Protein AF-A0A944WYV3-F1 (afdb_monomer_lite)

Sequence (173 aa):
THYSNPIEFSEDLLEQAKAGLERIHDFVRNLKFDYEELDDGKIGEPYEAVYGKEIEILKKEFVRRMDDDFNTSGALGVLAKVVDLGYEAGNRDVKTKRFVDKMLEFLKEMDEVLGVIFADEVELDGKIEALIKAREEARASKDFEASDKIRDDLLKKGIELEDTPNGTIWKKV

pLDDT: m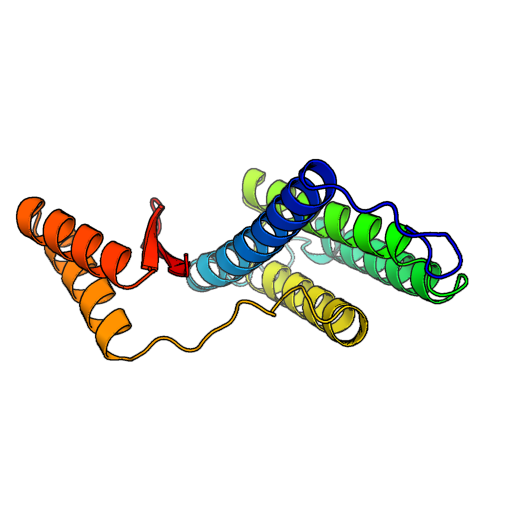ean 86.86, std 10.28, range [50.44, 98.31]

Radius of gyration: 18.98 Å; chains: 1; bounding box: 42×48×51 Å

Foldseek 3Di:
DAPPDDDDDDPVVVVVVVVLLVLLQVLLLVLVLVLVVFAQDDDPPPPVVPPVVVLVVLLVQLVVCCVVNHNVVSNSVSSVVLSVSSVVCVVVVNDHNVNSVSSVVSLVVSCVPVVRNCVQDDDDDVVLVVLQVVLVVCVVVVVVVSNVVSQVVCVVVQKHWDDDPSGIRIGGD

Secondary structure (DSSP, 8-state):
--TTSPPP--HHHHHHHHHHHHHHHHHHHHHHHHHTT-----TTS-HIIIIIHHHHHHHHHHHHHHHTTT-HHHHHHHHHHHHHHHHHHHHTT---HHHHHHHHHHHHHHHHHH--TTTT--PPPHHHHHHHHHHHHHHHTT-HHHHHHHHHHHHHTTEEEEEETTEEEEEE-

Structure (mmCIF, N/CA/C/O backbone):
data_AF-A0A944WYV3-F1
#
_entry.id   AF-A0A944WYV3-F1
#
loop_
_atom_site.group_PDB
_atom_site.id
_atom_site.type_symbol
_atom_site.label_atom_id
_atom_site.label_alt_id
_atom_site.label_comp_id
_atom_site.label_asym_id
_atom_site.label_entity_id
_atom_site.label_seq_id
_atom_site.pdbx_PDB_ins_code
_atom_site.Cartn_x
_atom_site.Cartn_y
_atom_site.Cartn_z
_atom_site.occupancy
_atom_site.B_iso_or_equiv
_atom_site.auth_seq_id
_atom_site.auth_comp_id
_atom_site.auth_asym_id
_atom_site.auth_atom_id
_atom_site.pdbx_PDB_model_num
ATOM 1 N N . THR A 1 1 ? 4.080 -15.800 -12.397 1.00 73.19 1 THR A N 1
ATOM 2 C CA . THR A 1 1 ? 4.220 -16.706 -13.552 1.00 73.19 1 THR A CA 1
ATOM 3 C C . THR A 1 1 ? 4.129 -15.893 -14.820 1.00 73.19 1 THR A C 1
ATOM 5 O O . THR A 1 1 ? 3.334 -14.963 -14.854 1.00 73.19 1 THR A O 1
ATOM 8 N N . HIS A 1 2 ? 4.956 -16.188 -15.825 1.00 83.31 2 HIS A N 1
ATOM 9 C CA . HIS A 1 2 ? 4.870 -15.527 -17.131 1.00 83.31 2 HIS A CA 1
ATOM 10 C C . HIS A 1 2 ? 3.576 -15.924 -17.851 1.00 83.31 2 HIS A C 1
ATOM 12 O O . HIS A 1 2 ? 3.137 -17.062 -17.691 1.00 83.31 2 HIS A O 1
ATOM 18 N N . TYR A 1 3 ? 2.985 -15.037 -18.657 1.00 82.75 3 TYR A N 1
ATOM 19 C CA . TYR A 1 3 ? 1.688 -15.307 -19.300 1.00 82.75 3 TYR A CA 1
ATOM 20 C C . TYR A 1 3 ? 1.721 -16.515 -20.253 1.00 82.75 3 TYR A C 1
ATOM 22 O O . TYR A 1 3 ? 0.708 -17.174 -20.464 1.00 82.75 3 TYR A O 1
ATOM 30 N N . SER A 1 4 ? 2.891 -16.814 -20.822 1.00 86.44 4 SER A N 1
ATOM 31 C CA . SER A 1 4 ? 3.105 -17.944 -21.732 1.00 86.44 4 SER A CA 1
ATOM 32 C C . SER A 1 4 ? 3.377 -19.277 -21.024 1.00 86.44 4 SER A C 1
ATOM 34 O O . SER A 1 4 ? 3.454 -20.311 -21.688 1.00 86.44 4 SER A O 1
ATOM 36 N N . ASN A 1 5 ? 3.506 -19.279 -19.692 1.00 85.25 5 ASN A N 1
ATOM 37 C CA . ASN A 1 5 ? 3.728 -20.486 -18.902 1.00 85.25 5 ASN A CA 1
ATOM 38 C C . ASN A 1 5 ? 2.414 -20.982 -18.277 1.00 85.25 5 ASN A C 1
ATOM 40 O O . ASN A 1 5 ? 1.583 -20.164 -17.879 1.00 85.25 5 ASN A O 1
ATOM 44 N N . PRO A 1 6 ? 2.233 -22.307 -18.115 1.00 87.06 6 PRO A N 1
ATOM 45 C CA . PRO A 1 6 ? 1.114 -22.846 -17.354 1.00 87.06 6 PRO A CA 1
ATOM 46 C C . PRO A 1 6 ? 1.061 -22.243 -15.948 1.00 87.06 6 PRO A C 1
ATOM 48 O O . PRO A 1 6 ? 2.081 -22.155 -15.260 1.00 87.06 6 PRO A O 1
ATOM 51 N N . ILE A 1 7 ? -0.133 -21.837 -15.521 1.00 85.12 7 ILE A N 1
ATOM 52 C CA . ILE A 1 7 ? -0.362 -21.380 -14.153 1.00 85.12 7 ILE A CA 1
ATOM 53 C C . ILE A 1 7 ? -0.581 -22.616 -13.289 1.00 85.12 7 ILE A C 1
ATOM 55 O O . ILE A 1 7 ? -1.546 -23.357 -13.480 1.00 85.12 7 ILE A O 1
ATOM 59 N N . GLU A 1 8 ? 0.327 -22.834 -12.345 1.00 87.69 8 GLU A N 1
ATOM 60 C CA . GLU A 1 8 ? 0.097 -23.776 -11.261 1.00 87.69 8 GLU A CA 1
ATOM 61 C C . GLU A 1 8 ? -0.941 -23.176 -10.314 1.00 87.69 8 GLU A C 1
ATOM 63 O O . GLU A 1 8 ? -0.782 -22.058 -9.822 1.00 87.69 8 GLU A O 1
ATOM 68 N N . PHE A 1 9 ? -2.033 -23.904 -10.112 1.00 89.81 9 PHE A N 1
ATOM 69 C CA . PHE A 1 9 ? -3.101 -23.514 -9.210 1.00 89.81 9 PHE A CA 1
ATOM 70 C C . PHE A 1 9 ? -3.100 -24.460 -8.015 1.00 89.81 9 PHE A C 1
ATOM 72 O O . PHE A 1 9 ? -3.261 -25.671 -8.172 1.00 89.81 9 PHE A O 1
ATOM 79 N N . SER A 1 10 ? -2.947 -23.894 -6.825 1.00 93.94 10 SER A N 1
ATOM 80 C CA . SER A 1 10 ? -3.138 -24.583 -5.555 1.00 93.94 10 SER A CA 1
ATOM 81 C C . SER A 1 10 ? -3.718 -23.609 -4.536 1.00 93.94 10 SER A C 1
ATOM 83 O O . SER A 1 10 ? -3.626 -22.391 -4.702 1.00 93.94 10 SER A O 1
ATOM 85 N N . GLU A 1 11 ? -4.325 -24.153 -3.487 1.00 94.56 11 GLU A N 1
ATOM 86 C CA . GLU A 1 11 ? -4.855 -23.360 -2.377 1.00 94.56 11 GLU A CA 1
ATOM 87 C C . GLU A 1 11 ? -3.733 -22.567 -1.690 1.00 94.56 11 GLU A C 1
ATOM 89 O O . GLU A 1 11 ? -3.848 -21.354 -1.546 1.00 94.56 11 GLU A O 1
ATOM 94 N N . ASP A 1 12 ? -2.585 -23.204 -1.439 1.00 93.88 12 ASP A N 1
ATOM 95 C CA . ASP A 1 12 ? -1.393 -22.552 -0.882 1.00 93.88 12 ASP A CA 1
ATOM 96 C C . ASP A 1 12 ? -0.911 -21.358 -1.727 1.00 93.88 12 ASP A C 1
ATOM 98 O O . ASP A 1 12 ? -0.532 -20.315 -1.191 1.00 93.88 12 ASP A O 1
ATOM 102 N N . LEU A 1 13 ? -0.911 -21.488 -3.061 1.00 91.81 13 LEU A N 1
ATOM 103 C CA . LEU A 1 13 ? -0.517 -20.398 -3.960 1.00 91.81 13 LEU A CA 1
ATOM 104 C C . LEU A 1 13 ? -1.554 -19.270 -3.966 1.00 91.81 13 LEU A C 1
ATOM 106 O O . LEU A 1 13 ? -1.185 -18.100 -4.088 1.00 91.81 13 LEU A O 1
ATOM 110 N N . LEU A 1 14 ? -2.838 -19.603 -3.819 1.00 93.31 14 LEU A N 1
ATOM 111 C CA . LEU A 1 14 ? -3.909 -18.618 -3.718 1.00 93.31 14 LEU A CA 1
ATOM 112 C C . LEU A 1 14 ? -3.823 -17.833 -2.402 1.00 93.31 14 LEU A C 1
ATOM 114 O O . LEU A 1 14 ? -3.955 -16.610 -2.419 1.00 93.31 14 LEU A O 1
ATOM 118 N N . GLU A 1 15 ? -3.542 -18.503 -1.284 1.00 93.88 15 GLU A N 1
ATOM 119 C CA . GLU A 1 15 ? -3.317 -17.851 0.010 1.00 93.88 15 GLU A CA 1
ATOM 120 C C . GLU A 1 15 ? -2.099 -16.921 -0.025 1.00 93.88 15 GLU A C 1
ATOM 122 O O . GLU A 1 15 ? -2.176 -15.783 0.440 1.00 93.88 15 GLU A O 1
ATOM 127 N N . GLN A 1 16 ? -0.995 -17.350 -0.646 1.00 91.31 16 GLN A N 1
ATOM 128 C CA . GLN A 1 16 ? 0.186 -16.499 -0.831 1.00 91.31 16 GLN A CA 1
ATOM 129 C C . GLN A 1 16 ? -0.114 -15.270 -1.696 1.00 91.31 16 GLN A C 1
ATOM 131 O O . GLN A 1 16 ? 0.329 -14.166 -1.375 1.00 91.31 16 GLN A O 1
ATOM 136 N N . ALA A 1 17 ? -0.878 -15.440 -2.779 1.00 91.81 17 ALA A N 1
ATOM 137 C CA . ALA A 1 17 ? -1.293 -14.331 -3.633 1.00 91.81 17 ALA A CA 1
ATOM 138 C C . ALA A 1 17 ? -2.188 -13.340 -2.875 1.00 91.81 17 ALA A C 1
ATOM 140 O O . ALA A 1 17 ? -1.975 -12.131 -2.974 1.00 91.81 17 ALA A O 1
ATOM 141 N N . LYS A 1 18 ? -3.136 -13.847 -2.074 1.00 92.00 18 LYS A N 1
ATOM 142 C CA . LYS A 1 18 ? -3.988 -13.033 -1.201 1.00 92.00 18 LYS A CA 1
ATOM 143 C C . LYS A 1 18 ? -3.149 -12.224 -0.209 1.00 92.00 18 LYS A C 1
ATOM 145 O O . LYS A 1 18 ? -3.293 -11.009 -0.168 1.00 92.00 18 LYS A O 1
ATOM 150 N N . ALA A 1 19 ? -2.237 -12.865 0.520 1.00 91.56 19 ALA A N 1
ATOM 151 C CA . ALA A 1 19 ? -1.377 -12.184 1.489 1.00 91.56 19 ALA A CA 1
ATOM 152 C C . ALA A 1 19 ? -0.480 -11.117 0.832 1.00 91.56 19 ALA A C 1
ATOM 154 O O . ALA A 1 19 ? -0.257 -10.042 1.390 1.00 91.56 19 ALA A O 1
ATOM 155 N N . GLY A 1 20 ? 0.026 -11.391 -0.375 1.00 91.56 20 GLY A N 1
ATOM 156 C CA . GLY A 1 20 ? 0.788 -10.417 -1.155 1.00 91.56 20 GLY A CA 1
ATOM 157 C C . GLY A 1 20 ? -0.045 -9.197 -1.555 1.00 91.56 20 GLY A C 1
ATOM 158 O O . GLY A 1 20 ? 0.439 -8.071 -1.454 1.00 91.56 20 GLY A O 1
ATOM 159 N N . LEU A 1 21 ? -1.294 -9.419 -1.970 1.00 92.69 21 LEU A N 1
ATOM 160 C CA . LEU A 1 21 ? -2.228 -8.354 -2.326 1.00 92.69 21 LEU A CA 1
ATOM 161 C C . LEU A 1 21 ? -2.624 -7.513 -1.105 1.00 92.69 21 LEU A C 1
ATOM 163 O O . LEU A 1 21 ? -2.534 -6.290 -1.162 1.00 92.69 21 LEU A O 1
ATOM 167 N N . GLU A 1 22 ? -2.952 -8.157 0.018 1.00 91.19 22 GLU A N 1
ATOM 168 C CA . GLU A 1 22 ? -3.257 -7.479 1.285 1.00 91.19 22 GLU A CA 1
ATOM 169 C C . GLU A 1 22 ? -2.097 -6.585 1.737 1.00 91.19 22 GLU A C 1
ATOM 171 O O . GLU A 1 22 ? -2.318 -5.432 2.099 1.00 91.19 22 GLU A O 1
ATOM 176 N N . ARG A 1 23 ? -0.844 -7.053 1.616 1.00 92.25 23 ARG A N 1
ATOM 177 C CA . ARG A 1 23 ? 0.343 -6.236 1.928 1.00 92.25 23 ARG A CA 1
ATOM 178 C C . ARG A 1 23 ? 0.424 -4.971 1.067 1.00 92.25 23 ARG A C 1
ATOM 180 O O . ARG A 1 23 ? 0.838 -3.926 1.565 1.00 92.25 23 ARG A O 1
ATOM 187 N N . ILE A 1 24 ? 0.074 -5.058 -0.217 1.00 94.12 24 ILE A N 1
ATOM 188 C CA . ILE A 1 24 ? 0.078 -3.907 -1.135 1.00 94.12 24 ILE A CA 1
ATOM 189 C C . ILE A 1 24 ? -1.018 -2.913 -0.734 1.00 94.12 24 ILE A C 1
ATOM 191 O O . ILE A 1 24 ? -0.754 -1.714 -0.645 1.00 94.12 24 ILE A O 1
ATOM 195 N N . HIS A 1 25 ? -2.220 -3.409 -0.446 1.00 92.62 25 HIS A N 1
ATOM 196 C CA . HIS A 1 25 ? -3.360 -2.595 -0.023 1.00 92.62 25 HIS A CA 1
ATOM 197 C C . HIS A 1 25 ? -3.113 -1.896 1.317 1.00 92.62 25 HIS A C 1
ATOM 199 O O . HIS A 1 25 ? -3.314 -0.686 1.435 1.00 92.62 25 HIS A O 1
ATOM 205 N N . ASP A 1 26 ? -2.594 -2.623 2.309 1.00 90.44 26 ASP A N 1
ATOM 206 C CA . ASP A 1 26 ? -2.203 -2.061 3.605 1.00 90.44 26 ASP A CA 1
ATOM 207 C C . ASP A 1 26 ? -1.127 -0.977 3.433 1.00 90.44 26 ASP A C 1
ATOM 209 O O . ASP A 1 26 ? -1.215 0.095 4.033 1.00 90.44 26 ASP A O 1
ATOM 213 N N . PHE A 1 27 ? -0.137 -1.206 2.565 1.00 92.75 27 PHE A N 1
ATOM 214 C CA . PHE A 1 27 ? 0.895 -0.214 2.267 1.00 92.75 27 PHE A CA 1
ATOM 215 C C . PHE A 1 27 ? 0.317 1.081 1.683 1.00 92.75 27 PHE A C 1
ATOM 217 O O . PHE A 1 27 ? 0.685 2.167 2.136 1.00 92.75 27 PHE A O 1
ATOM 224 N N . VAL A 1 28 ? -0.596 0.983 0.711 1.00 92.94 28 VAL A N 1
ATOM 225 C CA . VAL A 1 28 ? -1.265 2.145 0.106 1.00 92.94 28 VAL A CA 1
ATOM 226 C C . VAL A 1 28 ? -2.099 2.902 1.140 1.00 92.94 28 VAL A C 1
ATOM 228 O O . VAL A 1 28 ? -1.991 4.129 1.222 1.00 92.94 28 VAL A O 1
ATOM 231 N N . ARG A 1 29 ? -2.889 2.189 1.956 1.00 90.19 29 ARG A N 1
ATOM 232 C CA . ARG A 1 29 ? -3.690 2.797 3.029 1.00 90.19 29 ARG A CA 1
ATOM 233 C C . ARG A 1 29 ? -2.816 3.549 4.024 1.00 90.19 29 ARG A C 1
ATOM 235 O O . ARG A 1 29 ? -3.107 4.705 4.316 1.00 90.19 29 ARG A O 1
ATOM 242 N N . ASN A 1 30 ? -1.710 2.950 4.458 1.00 88.62 30 ASN A N 1
ATOM 243 C CA . ASN A 1 30 ? -0.772 3.592 5.379 1.00 88.62 30 ASN A CA 1
ATOM 244 C C . ASN A 1 30 ? -0.102 4.821 4.748 1.00 88.62 30 ASN A C 1
ATOM 246 O O . ASN A 1 30 ? 0.009 5.858 5.387 1.00 88.62 30 ASN A O 1
ATOM 250 N N . LEU A 1 31 ? 0.285 4.751 3.469 1.00 89.25 31 LEU A N 1
ATOM 251 C CA . LEU A 1 31 ? 0.826 5.899 2.730 1.00 89.25 31 LEU A CA 1
ATOM 252 C C . LEU A 1 31 ? -0.135 7.091 2.714 1.00 89.25 31 LEU A C 1
ATOM 254 O O . LEU A 1 31 ? 0.295 8.222 2.935 1.00 89.25 31 LEU A O 1
ATOM 258 N N . LYS A 1 32 ? -1.419 6.837 2.440 1.00 89.06 32 LYS A N 1
ATOM 259 C CA . LYS A 1 32 ? -2.460 7.872 2.419 1.00 89.06 32 LYS A CA 1
ATOM 260 C C . LYS A 1 32 ? -2.774 8.401 3.813 1.00 89.06 32 LYS A C 1
ATOM 262 O O . LYS A 1 32 ? -2.961 9.599 3.963 1.00 89.06 32 LYS A O 1
ATOM 267 N N . PHE A 1 33 ? -2.822 7.521 4.808 1.00 85.62 33 PHE A N 1
ATOM 268 C CA . PHE A 1 33 ? -3.069 7.900 6.194 1.00 85.62 33 PHE A CA 1
ATOM 269 C C . PHE A 1 33 ? -1.961 8.811 6.732 1.00 85.62 33 PHE A C 1
ATOM 271 O O . PHE A 1 33 ? -2.251 9.881 7.259 1.00 85.62 33 PHE A O 1
ATOM 278 N N . ASP A 1 34 ? -0.697 8.443 6.501 1.00 83.44 34 ASP A N 1
ATOM 279 C CA . ASP A 1 34 ? 0.452 9.244 6.923 1.00 83.44 34 ASP A CA 1
ATOM 280 C C . ASP A 1 34 ? 0.438 10.644 6.285 1.00 83.44 34 ASP A C 1
ATOM 282 O O . ASP A 1 34 ? 0.889 11.604 6.902 1.00 83.44 34 ASP A O 1
ATOM 286 N N . TYR A 1 35 ? -0.085 10.785 5.059 1.00 85.81 35 TYR A N 1
ATOM 287 C CA . TYR A 1 35 ? -0.056 12.035 4.292 1.00 85.81 35 TYR A CA 1
ATOM 288 C C . TYR A 1 35 ? -0.570 13.252 5.067 1.00 85.81 35 TYR A C 1
ATOM 290 O O . TYR A 1 35 ? 0.024 14.326 4.971 1.00 85.81 35 TYR A O 1
ATOM 298 N N . GLU A 1 36 ? -1.656 13.101 5.827 1.00 80.75 36 GLU A N 1
ATOM 299 C CA . GLU A 1 36 ? -2.322 14.216 6.511 1.00 80.75 36 GLU A CA 1
ATOM 300 C C . GLU A 1 36 ? -1.441 14.863 7.589 1.00 80.75 36 GLU A C 1
ATOM 302 O O . GLU A 1 36 ? -1.520 16.073 7.816 1.00 80.75 36 GLU A O 1
ATOM 307 N N . GLU A 1 37 ? -0.548 14.087 8.202 1.00 78.00 37 GLU A N 1
ATOM 308 C CA . GLU A 1 37 ? 0.304 14.535 9.305 1.00 78.00 37 GLU A CA 1
ATOM 309 C C . GLU A 1 37 ? 1.699 14.988 8.871 1.00 78.00 37 GLU A C 1
ATOM 311 O O . GLU A 1 37 ? 2.416 15.628 9.643 1.00 78.00 37 GLU A O 1
ATOM 316 N N . LEU A 1 38 ? 2.097 14.674 7.638 1.00 82.94 38 LEU A N 1
ATOM 317 C CA . LEU A 1 38 ? 3.410 15.035 7.123 1.00 82.94 38 LEU A CA 1
ATOM 318 C C . LEU A 1 38 ? 3.498 16.526 6.784 1.00 82.94 38 LEU A C 1
ATOM 320 O O . LEU A 1 38 ? 2.546 17.154 6.306 1.00 82.94 38 LEU A O 1
ATOM 324 N N . ASP A 1 39 ? 4.692 17.087 6.965 1.00 80.56 39 ASP A N 1
ATOM 325 C CA . ASP A 1 39 ? 5.029 18.381 6.388 1.00 80.56 39 ASP A CA 1
ATOM 326 C C . ASP A 1 39 ? 5.428 18.245 4.904 1.00 80.56 39 ASP A C 1
ATOM 328 O O . ASP A 1 39 ? 5.677 17.155 4.370 1.00 80.56 39 ASP A O 1
ATOM 332 N N . ASP A 1 40 ? 5.475 19.379 4.205 1.00 72.62 40 ASP A N 1
ATOM 333 C CA . ASP A 1 40 ? 5.916 19.442 2.805 1.00 72.62 40 ASP A CA 1
ATOM 334 C C . ASP A 1 40 ? 7.424 19.144 2.636 1.00 72.62 40 ASP A C 1
ATOM 336 O O . ASP A 1 40 ? 7.944 19.121 1.515 1.00 72.62 40 ASP A O 1
ATOM 340 N N . GLY A 1 41 ? 8.141 18.890 3.735 1.00 67.44 41 GLY A N 1
ATOM 341 C CA . GLY A 1 41 ? 9.591 18.909 3.834 1.00 67.44 41 GLY A CA 1
ATOM 342 C C . GLY A 1 41 ? 10.144 20.332 3.899 1.00 67.44 41 GLY A C 1
ATOM 343 O O . GLY A 1 41 ? 9.518 21.308 3.472 1.00 67.44 41 GLY A O 1
ATOM 344 N N . LYS A 1 42 ? 11.377 20.487 4.393 1.00 60.59 42 LYS A N 1
ATOM 345 C CA . LYS A 1 42 ? 12.073 21.777 4.286 1.00 60.59 42 LYS A CA 1
ATOM 346 C C . LYS A 1 42 ? 12.578 21.984 2.861 1.00 60.59 42 LYS A C 1
ATOM 348 O O . LYS A 1 42 ? 13.241 21.120 2.288 1.00 60.59 42 LYS A O 1
ATOM 353 N N . ILE A 1 43 ? 12.346 23.175 2.307 1.00 50.44 43 ILE A N 1
ATOM 354 C CA . ILE A 1 43 ? 12.952 23.602 1.037 1.00 50.44 43 ILE A CA 1
ATOM 355 C C . ILE A 1 43 ? 14.481 23.476 1.156 1.00 50.44 43 ILE A C 1
ATOM 357 O O . ILE A 1 43 ? 15.101 24.158 1.970 1.00 50.44 43 ILE A O 1
ATOM 361 N N . GLY A 1 44 ? 15.085 22.611 0.336 1.00 52.06 44 GLY A N 1
ATOM 362 C CA . GLY A 1 44 ? 16.535 22.385 0.308 1.00 52.06 44 GLY A CA 1
ATOM 363 C C . GLY A 1 44 ? 17.033 21.185 1.123 1.00 52.06 44 GLY A C 1
ATOM 364 O O . GLY A 1 44 ? 18.203 20.831 0.986 1.00 52.06 44 GLY A O 1
ATOM 365 N N . GLU A 1 45 ? 16.178 20.515 1.905 1.00 58.62 45 GLU A N 1
ATOM 366 C CA . GLU A 1 45 ? 16.454 19.135 2.318 1.00 58.62 45 GLU A CA 1
ATOM 367 C C . GLU A 1 45 ? 16.269 18.236 1.091 1.00 58.62 45 GLU A C 1
ATOM 369 O O . GLU A 1 45 ? 15.288 18.390 0.355 1.00 58.62 45 GLU A O 1
ATOM 374 N N . PRO A 1 46 ? 17.222 17.349 0.774 1.00 53.19 46 PRO A N 1
ATOM 375 C CA . PRO A 1 46 ? 17.289 16.795 -0.558 1.00 53.19 46 PRO A CA 1
ATOM 376 C C . PRO A 1 46 ? 16.376 15.574 -0.669 1.00 53.19 46 PRO A C 1
ATOM 378 O O . PRO A 1 46 ? 16.837 14.445 -0.826 1.00 53.19 46 PRO A O 1
ATOM 381 N N . TYR A 1 47 ? 15.067 15.815 -0.644 1.00 59.34 47 TYR A N 1
ATOM 382 C CA . TYR A 1 47 ? 14.057 14.864 -1.092 1.00 59.34 47 TYR A CA 1
ATOM 383 C C . TYR A 1 47 ? 14.474 14.213 -2.430 1.00 59.34 47 TYR A C 1
ATOM 385 O O . TYR A 1 47 ? 14.474 12.986 -2.571 1.00 59.34 47 TYR A O 1
ATOM 393 N N . GLU A 1 48 ? 14.943 15.024 -3.391 1.00 56.28 48 GLU A N 1
ATOM 394 C CA . GLU A 1 48 ? 15.476 14.526 -4.663 1.00 56.28 48 GLU A CA 1
ATOM 395 C C . GLU A 1 48 ? 16.753 13.681 -4.533 1.00 56.28 48 GLU A C 1
ATOM 397 O O . GLU A 1 48 ? 16.926 12.755 -5.328 1.00 56.28 48 GLU A O 1
ATOM 402 N N . ALA A 1 49 ? 17.653 13.962 -3.578 1.00 60.97 49 ALA A N 1
ATOM 403 C CA . ALA A 1 49 ? 18.917 13.220 -3.491 1.00 60.97 49 ALA A CA 1
ATOM 404 C C . ALA A 1 49 ? 18.787 11.872 -2.780 1.00 60.97 49 ALA A C 1
ATOM 406 O O . ALA A 1 49 ? 19.611 11.000 -3.048 1.00 60.97 49 ALA A O 1
ATOM 407 N N . VAL A 1 50 ? 17.796 11.692 -1.898 1.00 67.94 50 VAL A N 1
ATOM 408 C CA . VAL A 1 50 ? 17.642 10.429 -1.160 1.00 67.94 50 VAL A CA 1
ATOM 409 C C . VAL A 1 50 ? 16.701 9.466 -1.884 1.00 67.94 50 VAL A C 1
ATOM 411 O O . VAL A 1 50 ? 17.089 8.328 -2.124 1.00 67.94 50 VAL A O 1
ATOM 414 N N . TYR A 1 51 ? 15.508 9.913 -2.294 1.00 75.44 51 TYR A N 1
ATOM 415 C CA . TYR A 1 51 ? 14.474 8.998 -2.802 1.00 75.44 51 TYR A CA 1
ATOM 416 C C . TYR A 1 51 ? 13.966 9.320 -4.203 1.00 75.44 51 TYR A C 1
ATOM 418 O O . TYR A 1 51 ? 13.594 8.398 -4.924 1.00 75.44 51 TYR A O 1
ATOM 426 N N . GLY A 1 52 ? 14.002 10.585 -4.640 1.00 78.38 52 GLY A N 1
ATOM 427 C CA . GLY A 1 52 ? 13.546 10.950 -5.988 1.00 78.38 52 GLY A CA 1
ATOM 428 C C . GLY A 1 52 ? 14.278 10.172 -7.088 1.00 78.38 52 GLY A C 1
ATOM 429 O O . GLY A 1 52 ? 13.657 9.657 -8.013 1.00 78.38 52 GLY A O 1
ATOM 430 N N . LYS A 1 53 ? 15.599 9.999 -6.950 1.00 86.12 53 LYS A N 1
ATOM 431 C CA . LYS A 1 53 ? 16.388 9.184 -7.884 1.00 86.12 53 LYS A CA 1
ATOM 432 C C . LYS A 1 53 ? 16.011 7.699 -7.849 1.00 86.12 53 LYS A C 1
ATOM 434 O O . LYS A 1 53 ? 16.000 7.068 -8.902 1.00 86.12 53 LYS A O 1
ATOM 439 N N . GLU A 1 54 ? 15.732 7.152 -6.670 1.00 90.06 54 GLU A N 1
ATOM 440 C CA . GLU A 1 54 ? 15.390 5.735 -6.519 1.00 90.06 54 GLU A CA 1
ATOM 441 C C . GLU A 1 54 ? 14.018 5.434 -7.132 1.00 90.06 54 GLU A C 1
ATOM 443 O O . GLU A 1 54 ? 13.890 4.486 -7.903 1.00 90.06 54 GLU A O 1
ATOM 448 N N . ILE A 1 55 ? 13.025 6.305 -6.907 1.00 91.69 55 ILE A N 1
ATOM 449 C CA . ILE A 1 55 ? 11.703 6.213 -7.549 1.00 91.69 55 ILE A CA 1
ATOM 450 C C . ILE A 1 55 ? 11.851 6.218 -9.079 1.00 91.69 55 ILE A C 1
ATOM 452 O O . ILE A 1 55 ? 11.290 5.361 -9.756 1.00 91.69 55 ILE A O 1
ATOM 456 N N . GLU A 1 56 ? 12.670 7.114 -9.637 1.00 92.31 56 GLU A N 1
ATOM 457 C CA . GLU A 1 56 ? 12.926 7.169 -11.084 1.00 92.31 56 GLU A CA 1
ATOM 458 C C . GLU A 1 56 ? 13.642 5.919 -11.630 1.00 92.31 56 GLU A C 1
ATOM 460 O O . GLU A 1 56 ? 13.393 5.494 -12.763 1.00 92.31 56 GLU A O 1
ATOM 465 N N . ILE A 1 57 ? 14.543 5.314 -10.847 1.00 95.31 57 ILE A N 1
ATOM 466 C CA . ILE A 1 57 ? 15.193 4.044 -11.204 1.00 95.31 57 ILE A CA 1
ATOM 467 C C . ILE A 1 57 ? 14.157 2.921 -11.243 1.00 95.31 57 ILE A C 1
ATOM 469 O O . ILE A 1 57 ? 14.108 2.181 -12.228 1.00 95.31 57 ILE A O 1
ATOM 473 N N . LEU A 1 58 ? 13.310 2.820 -10.217 1.00 97.38 58 LEU A N 1
ATOM 474 C CA . LEU A 1 58 ? 12.259 1.808 -10.139 1.00 97.38 58 LEU A CA 1
ATOM 475 C C . LEU A 1 58 ? 11.226 1.984 -11.254 1.00 97.38 58 LEU A C 1
ATOM 477 O O . LEU A 1 58 ? 10.846 0.999 -11.883 1.00 97.38 58 LEU A O 1
ATOM 481 N N . LYS A 1 59 ? 10.853 3.223 -11.590 1.00 97.25 59 LYS A N 1
ATOM 482 C CA . LYS A 1 59 ? 9.970 3.531 -12.723 1.00 97.25 59 LYS A CA 1
ATOM 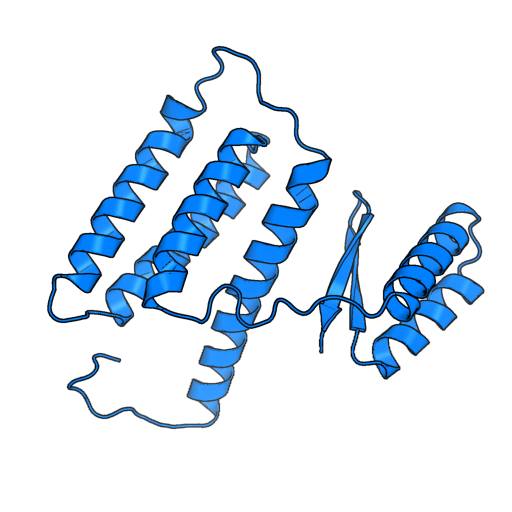483 C C . LYS A 1 59 ? 10.532 3.027 -14.047 1.00 97.25 59 LYS A C 1
ATOM 485 O O . LYS A 1 59 ? 9.843 2.334 -14.795 1.00 97.25 59 LYS A O 1
ATOM 490 N N . LYS A 1 60 ? 11.813 3.286 -14.318 1.00 97.75 60 LYS A N 1
ATOM 491 C CA . LYS A 1 60 ? 12.494 2.751 -15.511 1.00 97.75 60 LYS A CA 1
ATOM 492 C C . LYS A 1 60 ? 12.611 1.231 -15.483 1.00 97.75 60 LYS A C 1
ATOM 494 O O . LYS A 1 60 ? 12.504 0.602 -16.534 1.00 97.75 60 LYS A O 1
ATOM 499 N N . GLU A 1 61 ? 12.842 0.636 -14.312 1.00 98.12 61 GLU A N 1
ATOM 500 C CA . GLU A 1 61 ? 12.865 -0.820 -14.177 1.00 98.12 61 GLU A CA 1
ATOM 501 C C . GLU A 1 61 ? 11.490 -1.414 -14.495 1.00 98.12 61 GLU A C 1
ATOM 503 O O . GLU A 1 61 ? 11.433 -2.344 -15.292 1.00 98.12 61 GLU A O 1
ATOM 508 N N . PHE A 1 62 ? 10.399 -0.860 -13.958 1.00 98.31 62 PHE A N 1
ATOM 509 C CA . PHE A 1 62 ? 9.033 -1.309 -14.236 1.00 98.31 62 PHE A CA 1
ATOM 510 C C . PHE A 1 62 ? 8.723 -1.294 -15.734 1.00 98.31 62 PHE A C 1
ATOM 512 O O . PHE A 1 62 ? 8.345 -2.329 -16.282 1.00 98.31 62 PHE A O 1
ATOM 519 N N . VAL A 1 63 ? 8.973 -0.165 -16.410 1.00 97.69 63 VAL A N 1
ATOM 520 C CA . VAL A 1 63 ? 8.778 -0.043 -17.866 1.00 97.69 63 VAL A CA 1
ATOM 521 C C . VAL A 1 63 ? 9.597 -1.096 -18.606 1.00 97.69 63 VAL A C 1
ATOM 523 O O . VAL A 1 63 ? 9.054 -1.838 -19.416 1.00 97.69 63 VAL A O 1
ATOM 526 N N . ARG A 1 64 ? 10.880 -1.261 -18.257 1.00 98.12 64 ARG A N 1
ATOM 527 C CA . ARG A 1 64 ? 11.738 -2.280 -18.874 1.00 98.12 64 ARG A CA 1
ATOM 528 C C . ARG A 1 64 ? 11.206 -3.703 -18.676 1.00 98.12 64 ARG A C 1
ATOM 530 O O . ARG A 1 64 ? 11.386 -4.525 -19.565 1.00 98.12 64 ARG A O 1
ATOM 537 N N . ARG A 1 65 ? 10.609 -4.022 -17.520 1.00 97.62 65 ARG A N 1
ATOM 538 C CA . ARG A 1 65 ? 9.987 -5.338 -17.291 1.00 97.62 65 ARG A CA 1
ATOM 539 C C . ARG A 1 65 ? 8.745 -5.516 -18.156 1.00 97.62 65 ARG A C 1
ATOM 541 O O . ARG A 1 65 ? 8.567 -6.585 -18.718 1.00 97.62 65 ARG A O 1
ATOM 548 N N . MET A 1 66 ? 7.908 -4.494 -18.282 1.00 96.25 66 MET A N 1
ATOM 549 C CA . MET A 1 66 ? 6.701 -4.589 -19.105 1.00 96.25 66 MET A CA 1
ATOM 550 C C . MET A 1 66 ? 7.011 -4.638 -20.610 1.00 96.25 66 MET A C 1
ATOM 552 O O . MET A 1 66 ? 6.345 -5.378 -21.329 1.00 96.25 66 MET A O 1
ATOM 556 N N . ASP A 1 67 ? 8.054 -3.937 -21.065 1.00 96.81 67 ASP A N 1
ATOM 557 C CA . ASP A 1 67 ? 8.549 -3.981 -22.451 1.00 96.81 67 ASP A CA 1
ATOM 558 C C . ASP A 1 67 ? 9.211 -5.328 -22.809 1.00 96.81 67 ASP A C 1
ATOM 560 O O . ASP A 1 67 ? 9.287 -5.703 -23.980 1.00 96.81 67 ASP A O 1
ATOM 564 N N . ASP A 1 68 ? 9.694 -6.064 -21.805 1.00 95.19 68 ASP A N 1
ATOM 565 C CA . ASP A 1 68 ? 10.266 -7.406 -21.942 1.00 95.19 68 ASP A CA 1
ATOM 566 C C . ASP A 1 68 ? 9.151 -8.459 -21.918 1.00 95.19 68 ASP A C 1
ATOM 568 O O . ASP A 1 68 ? 8.911 -9.097 -20.897 1.00 95.19 68 ASP A O 1
ATOM 572 N N . ASP A 1 69 ? 8.429 -8.589 -23.035 1.00 94.75 69 ASP A N 1
ATOM 573 C CA . ASP A 1 69 ? 7.369 -9.591 -23.241 1.00 94.75 69 ASP A CA 1
ATOM 574 C C . ASP A 1 69 ? 6.335 -9.635 -22.097 1.00 94.75 69 ASP A C 1
ATOM 576 O O . ASP A 1 69 ? 5.981 -10.695 -21.597 1.00 94.75 69 ASP A O 1
ATOM 580 N N . PHE A 1 70 ? 5.850 -8.476 -21.633 1.00 92.75 70 PHE A N 1
ATOM 581 C CA . PHE A 1 70 ? 4.879 -8.392 -20.533 1.00 92.75 70 PHE A CA 1
ATOM 582 C C . PHE A 1 70 ? 5.303 -9.186 -19.283 1.00 92.75 70 PHE A C 1
ATOM 584 O O . PHE A 1 70 ? 4.495 -9.909 -18.689 1.00 92.75 70 PHE A O 1
ATOM 591 N N . ASN A 1 71 ? 6.566 -9.068 -18.863 1.00 94.38 71 ASN A N 1
ATOM 592 C CA . ASN A 1 71 ? 7.109 -9.773 -17.703 1.00 94.38 71 ASN A CA 1
ATOM 593 C C . ASN A 1 71 ? 6.511 -9.263 -16.374 1.00 94.38 71 ASN A C 1
ATOM 595 O O . ASN A 1 71 ? 7.153 -8.562 -15.584 1.00 94.38 71 ASN A O 1
ATOM 599 N N . THR A 1 72 ? 5.273 -9.674 -16.095 1.00 93.00 72 THR A N 1
ATOM 600 C CA . THR A 1 72 ? 4.500 -9.318 -14.898 1.00 93.00 72 THR A CA 1
ATOM 601 C C . THR A 1 72 ? 5.169 -9.792 -13.615 1.00 93.00 72 THR A C 1
ATOM 603 O O . THR A 1 72 ? 5.127 -9.095 -12.608 1.00 93.00 72 THR A O 1
ATOM 606 N N . SER A 1 73 ? 5.859 -10.936 -13.631 1.00 92.06 73 SER A N 1
ATOM 607 C CA . SER A 1 73 ? 6.648 -11.390 -12.479 1.00 92.06 73 SER A CA 1
ATOM 608 C C . SER A 1 73 ? 7.786 -10.426 -12.143 1.00 92.06 73 SER A C 1
ATOM 610 O O . SER A 1 73 ? 8.008 -10.128 -10.971 1.00 92.06 73 SER A O 1
ATOM 612 N N . GLY A 1 74 ? 8.476 -9.898 -13.154 1.00 95.31 74 GLY A N 1
ATOM 613 C CA . GLY A 1 74 ? 9.460 -8.837 -12.972 1.00 95.31 74 GLY A CA 1
ATOM 614 C C . GLY A 1 74 ? 8.825 -7.543 -12.463 1.00 95.31 74 GLY A C 1
ATOM 615 O O . GLY A 1 74 ? 9.359 -6.931 -11.542 1.00 95.31 74 GLY A O 1
ATOM 616 N N . ALA A 1 75 ? 7.678 -7.156 -13.022 1.00 96.06 75 ALA A N 1
ATOM 617 C CA . ALA A 1 75 ? 6.940 -5.959 -12.627 1.00 96.06 75 ALA A CA 1
ATOM 618 C C . ALA A 1 75 ? 6.454 -6.010 -11.164 1.00 96.06 75 ALA A C 1
ATOM 620 O O . ALA A 1 75 ? 6.651 -5.052 -10.419 1.00 96.06 75 ALA A O 1
ATOM 621 N N . LEU A 1 76 ? 5.920 -7.150 -10.713 1.00 94.75 76 LEU A N 1
ATOM 622 C CA . LEU A 1 76 ? 5.562 -7.388 -9.308 1.00 94.75 76 LEU A CA 1
ATOM 623 C C . LEU A 1 76 ? 6.791 -7.353 -8.389 1.00 94.75 76 LEU A C 1
ATOM 625 O O . LEU A 1 76 ? 6.712 -6.870 -7.262 1.00 94.75 76 LEU A O 1
ATOM 629 N N . GLY A 1 77 ? 7.950 -7.804 -8.877 1.00 95.62 77 GLY A N 1
ATOM 630 C CA . GLY A 1 77 ? 9.219 -7.636 -8.170 1.00 95.62 77 GLY A CA 1
ATOM 631 C C . GLY A 1 77 ? 9.610 -6.165 -7.990 1.00 95.62 77 GLY A C 1
ATOM 632 O O . GLY A 1 77 ? 10.135 -5.799 -6.942 1.00 95.62 77 GLY A O 1
ATOM 633 N N . VAL A 1 78 ? 9.326 -5.305 -8.974 1.00 97.56 78 VAL A N 1
ATOM 634 C CA . VAL A 1 78 ? 9.509 -3.851 -8.834 1.00 97.56 78 VAL A CA 1
ATOM 635 C C . VAL A 1 78 ? 8.512 -3.272 -7.830 1.00 97.56 78 VAL A C 1
ATOM 637 O O . VAL A 1 78 ? 8.922 -2.493 -6.977 1.00 97.56 78 VAL A O 1
ATOM 640 N N . LEU A 1 79 ? 7.246 -3.702 -7.855 1.00 96.75 79 LEU A N 1
ATOM 641 C CA . LEU A 1 79 ? 6.245 -3.279 -6.869 1.00 96.75 79 LEU A CA 1
ATOM 642 C C . LEU A 1 79 ? 6.681 -3.599 -5.434 1.00 96.75 79 LEU A C 1
ATOM 644 O O . LEU A 1 79 ? 6.579 -2.747 -4.557 1.00 96.75 79 LEU A O 1
ATOM 648 N N . ALA A 1 80 ? 7.246 -4.785 -5.199 1.00 95.00 80 ALA A N 1
ATOM 649 C CA . ALA A 1 80 ? 7.792 -5.140 -3.891 1.00 95.00 80 ALA A CA 1
ATOM 650 C C . ALA A 1 80 ? 8.909 -4.175 -3.441 1.00 95.00 80 ALA A C 1
ATOM 652 O O . ALA A 1 80 ? 8.903 -3.734 -2.296 1.00 95.00 80 ALA A O 1
ATOM 653 N N . LYS A 1 81 ? 9.811 -3.771 -4.349 1.00 96.25 81 LYS A N 1
ATOM 654 C CA . LYS A 1 81 ? 10.854 -2.770 -4.048 1.00 96.25 81 LYS A CA 1
ATOM 655 C C . LYS A 1 81 ? 10.270 -1.391 -3.728 1.00 96.25 81 LYS A C 1
ATOM 657 O O . LYS A 1 81 ? 10.801 -0.701 -2.866 1.00 96.25 81 LYS A O 1
ATOM 662 N N . VAL A 1 82 ? 9.192 -0.987 -4.406 1.00 95.44 82 VAL A N 1
ATOM 663 C CA . VAL A 1 82 ? 8.469 0.264 -4.109 1.00 95.44 82 VAL A CA 1
ATOM 664 C C . VAL A 1 82 ? 7.897 0.217 -2.689 1.00 95.44 82 VAL A C 1
ATOM 666 O O . VAL A 1 82 ? 8.088 1.156 -1.918 1.00 95.44 82 VAL A O 1
ATOM 669 N N . VAL A 1 83 ? 7.262 -0.895 -2.313 1.00 94.38 83 VAL A N 1
ATOM 670 C CA . VAL A 1 83 ? 6.757 -1.113 -0.947 1.00 94.38 83 VAL A CA 1
ATOM 671 C C . VAL A 1 83 ? 7.888 -1.000 0.082 1.00 94.38 83 VAL A C 1
ATOM 673 O O . VAL A 1 83 ? 7.774 -0.259 1.060 1.00 94.38 83 VAL A O 1
ATOM 676 N N . ASP A 1 84 ? 9.013 -1.674 -0.160 1.00 93.06 84 ASP A N 1
ATOM 677 C CA . ASP A 1 84 ? 10.166 -1.652 0.745 1.00 93.06 84 ASP A CA 1
ATOM 678 C C . ASP A 1 84 ? 10.774 -0.239 0.877 1.00 93.06 84 ASP A C 1
ATOM 680 O O . ASP A 1 84 ? 11.089 0.193 1.989 1.00 93.06 84 ASP A O 1
ATOM 684 N N . LEU A 1 85 ? 10.849 0.524 -0.223 1.00 91.44 85 LEU A N 1
ATOM 685 C CA . LEU A 1 85 ? 11.316 1.915 -0.229 1.00 91.44 85 LEU A CA 1
ATOM 686 C C . LEU A 1 85 ? 10.454 2.819 0.664 1.00 91.44 85 LEU A C 1
ATOM 688 O O . LEU A 1 85 ? 10.975 3.657 1.403 1.00 91.44 85 LEU A O 1
ATOM 692 N N . GLY A 1 86 ? 9.130 2.648 0.610 1.00 89.62 86 GLY A N 1
ATOM 693 C CA . GLY A 1 86 ? 8.200 3.418 1.434 1.00 89.62 86 GLY A CA 1
ATOM 694 C C . GLY A 1 86 ? 8.336 3.120 2.929 1.00 89.62 86 GLY A C 1
ATOM 695 O O . GLY A 1 86 ? 8.289 4.049 3.740 1.00 89.62 86 GLY A O 1
ATOM 696 N N . TYR A 1 87 ? 8.564 1.857 3.303 1.00 88.31 87 TYR A N 1
ATOM 697 C CA . TYR A 1 87 ? 8.843 1.487 4.695 1.00 88.31 87 TYR A CA 1
ATOM 698 C C . TYR A 1 87 ? 10.204 2.007 5.178 1.00 88.31 87 TYR A C 1
ATOM 700 O O . TYR A 1 87 ? 10.314 2.499 6.302 1.00 88.31 87 TYR A O 1
ATOM 708 N N . GLU A 1 88 ? 11.239 1.956 4.335 1.00 86.19 88 GLU A N 1
ATOM 709 C CA . GLU A 1 88 ? 12.561 2.504 4.661 1.00 86.19 88 GLU A CA 1
ATOM 710 C C . GLU A 1 88 ? 12.508 4.017 4.918 1.00 86.19 88 GLU A C 1
ATOM 712 O O . GLU A 1 88 ? 13.152 4.504 5.850 1.00 86.19 88 GLU A O 1
ATOM 717 N N . ALA A 1 89 ? 11.714 4.755 4.134 1.00 81.06 89 ALA A N 1
ATOM 718 C CA . ALA A 1 89 ? 11.509 6.189 4.326 1.00 81.06 89 ALA A CA 1
ATOM 719 C C . ALA A 1 89 ? 10.784 6.516 5.646 1.00 81.06 89 ALA A C 1
ATOM 721 O O . ALA A 1 89 ? 11.145 7.482 6.317 1.00 81.06 89 ALA A O 1
ATOM 722 N N . GLY A 1 90 ? 9.807 5.696 6.054 1.00 73.81 90 GLY A N 1
ATOM 723 C CA . GLY A 1 90 ? 9.129 5.851 7.348 1.00 73.81 90 GLY A CA 1
ATOM 724 C C . GLY A 1 90 ? 10.074 5.656 8.538 1.00 73.81 90 GLY A C 1
ATOM 725 O O . GLY A 1 90 ? 10.097 6.468 9.455 1.00 73.81 90 GLY A O 1
ATOM 726 N N . ASN A 1 91 ? 10.938 4.639 8.487 1.00 71.94 91 ASN A N 1
ATOM 727 C CA . ASN A 1 91 ? 11.886 4.340 9.571 1.00 71.94 91 ASN A CA 1
ATOM 728 C C . ASN A 1 91 ? 12.971 5.407 9.779 1.00 71.94 91 ASN A C 1
ATOM 730 O O . ASN A 1 91 ? 13.615 5.437 10.828 1.00 71.94 91 ASN A O 1
ATOM 734 N N . ARG A 1 92 ? 13.226 6.240 8.769 1.00 66.31 92 ARG A N 1
ATOM 735 C CA . ARG A 1 92 ? 14.254 7.285 8.812 1.00 66.31 92 ARG A CA 1
ATOM 736 C C . ARG A 1 92 ? 13.703 8.674 9.130 1.00 66.31 92 ARG A C 1
ATOM 738 O O . ARG A 1 92 ? 14.507 9.596 9.189 1.00 66.31 92 ARG A O 1
ATOM 745 N N . ASP A 1 93 ? 12.390 8.811 9.332 1.00 69.19 93 ASP A N 1
ATOM 746 C CA . ASP A 1 93 ? 11.712 10.101 9.553 1.00 69.19 93 ASP A CA 1
ATOM 747 C C . ASP A 1 93 ? 11.974 11.113 8.418 1.00 69.19 93 ASP A C 1
ATOM 749 O O . ASP A 1 93 ? 12.196 12.303 8.611 1.00 69.19 93 ASP A O 1
ATOM 753 N N . VAL A 1 94 ? 12.031 10.593 7.191 1.00 70.75 94 VAL A N 1
ATOM 754 C CA . VAL A 1 94 ? 12.327 11.341 5.952 1.00 70.75 94 VAL A CA 1
ATOM 755 C C . VAL A 1 94 ? 11.149 11.308 4.979 1.00 70.75 94 VAL A C 1
ATOM 757 O O . VAL A 1 94 ? 11.277 11.702 3.817 1.00 70.75 94 VAL A O 1
ATOM 760 N N . LYS A 1 95 ? 10.001 10.797 5.434 1.00 78.06 95 LYS A N 1
ATOM 761 C CA . LYS A 1 95 ? 8.756 10.803 4.673 1.00 78.06 95 LYS A CA 1
ATOM 762 C C . LYS A 1 95 ? 8.210 12.235 4.687 1.00 78.06 95 LYS A C 1
ATOM 764 O O . LYS A 1 95 ? 8.073 12.831 5.741 1.00 78.06 95 LYS A O 1
ATOM 769 N N . THR A 1 96 ? 7.921 12.786 3.515 1.00 84.44 96 THR A N 1
ATOM 770 C CA . THR A 1 96 ? 7.303 14.112 3.342 1.00 84.44 96 THR A CA 1
ATOM 771 C C . THR A 1 96 ? 6.065 13.974 2.467 1.00 84.44 96 THR A C 1
ATOM 773 O O . THR A 1 96 ? 5.947 12.984 1.735 1.00 84.44 96 THR A O 1
ATOM 776 N N . LYS A 1 97 ? 5.171 14.970 2.455 1.00 87.44 97 LYS A N 1
ATOM 777 C CA . LYS A 1 97 ? 4.029 14.978 1.517 1.00 87.44 97 LYS A CA 1
ATOM 778 C C . LYS A 1 97 ? 4.478 14.785 0.074 1.00 87.44 97 LYS A C 1
ATOM 780 O O . LYS A 1 97 ? 3.959 13.925 -0.630 1.00 87.44 97 LYS A O 1
ATOM 785 N N . ARG A 1 98 ? 5.554 15.472 -0.323 1.00 86.00 98 ARG A N 1
ATOM 786 C CA . ARG A 1 98 ? 6.160 15.335 -1.653 1.00 86.00 98 ARG A CA 1
ATOM 787 C C . ARG A 1 98 ? 6.625 13.906 -1.959 1.00 86.00 98 ARG A C 1
ATOM 789 O O . ARG A 1 98 ? 6.486 13.452 -3.095 1.00 86.00 98 ARG A O 1
ATOM 796 N N . PHE A 1 99 ? 7.186 13.196 -0.978 1.00 87.38 99 PHE A N 1
ATOM 797 C CA . PHE A 1 99 ? 7.546 11.785 -1.135 1.00 87.38 99 PHE A CA 1
ATOM 798 C C . PHE A 1 99 ? 6.323 10.918 -1.383 1.00 87.38 99 PHE A C 1
ATOM 800 O O . PHE A 1 99 ? 6.308 10.154 -2.348 1.00 87.38 99 PHE A O 1
ATOM 807 N N . VAL A 1 100 ? 5.305 11.070 -0.541 1.00 90.12 100 VAL A N 1
ATOM 808 C CA . VAL A 1 100 ? 4.058 10.317 -0.653 1.00 90.12 100 VAL A CA 1
ATOM 809 C C . VAL A 1 100 ? 3.377 10.585 -1.995 1.00 90.12 100 VAL A C 1
ATOM 811 O O . VAL A 1 100 ? 3.007 9.630 -2.672 1.00 90.12 100 VAL A O 1
ATOM 814 N N . ASP A 1 101 ? 3.312 11.841 -2.441 1.00 91.12 101 ASP A N 1
ATOM 815 C CA . ASP A 1 101 ? 2.732 12.213 -3.735 1.00 91.12 101 ASP A CA 1
ATOM 816 C C . ASP A 1 101 ? 3.414 11.486 -4.898 1.00 91.12 101 ASP A C 1
ATOM 818 O O . ASP A 1 101 ? 2.740 10.905 -5.746 1.00 91.12 101 ASP A O 1
ATOM 822 N N . LYS A 1 102 ? 4.753 11.456 -4.925 1.00 91.12 102 LYS A N 1
ATOM 823 C CA . LYS A 1 102 ? 5.500 10.762 -5.987 1.00 91.12 102 LYS A CA 1
ATOM 824 C C . LYS A 1 102 ? 5.371 9.248 -5.935 1.00 91.12 102 LYS A C 1
ATOM 826 O O . LYS A 1 102 ? 5.329 8.612 -6.985 1.00 91.12 102 LYS A O 1
ATOM 831 N N . MET A 1 103 ? 5.278 8.677 -4.739 1.00 93.25 103 MET A N 1
ATOM 832 C CA . MET A 1 103 ? 5.001 7.253 -4.574 1.00 93.25 103 MET A CA 1
ATOM 833 C C . MET A 1 103 ? 3.603 6.906 -5.089 1.00 93.25 103 MET A C 1
ATOM 835 O O . MET A 1 103 ? 3.461 5.970 -5.869 1.00 93.25 103 MET A O 1
ATOM 839 N N . LEU A 1 104 ? 2.583 7.678 -4.706 1.00 94.81 104 LEU A N 1
ATOM 840 C CA . LEU A 1 104 ? 1.205 7.470 -5.152 1.00 94.81 104 LEU A CA 1
ATOM 841 C C . LEU A 1 104 ? 1.042 7.706 -6.658 1.00 94.81 104 LEU A C 1
ATOM 843 O O . LEU A 1 104 ? 0.307 6.962 -7.299 1.00 94.81 104 LEU A O 1
ATOM 847 N N . GLU A 1 105 ? 1.722 8.701 -7.232 1.00 95.69 105 GLU A N 1
ATOM 848 C CA . GLU A 1 105 ? 1.772 8.929 -8.683 1.00 95.69 105 GLU A CA 1
ATOM 849 C C . GLU A 1 105 ? 2.321 7.693 -9.403 1.00 95.69 105 GLU A C 1
ATOM 851 O O . GLU A 1 105 ? 1.670 7.166 -10.302 1.00 95.69 105 GLU A O 1
ATOM 856 N N . PHE A 1 106 ? 3.465 7.168 -8.956 1.00 96.50 106 PHE A N 1
ATOM 857 C CA . PHE A 1 106 ? 4.057 5.987 -9.577 1.00 96.50 106 PHE A CA 1
ATOM 858 C C . PHE A 1 106 ? 3.204 4.723 -9.380 1.00 96.50 106 PHE A C 1
ATOM 860 O O . PHE A 1 106 ? 3.007 3.962 -10.324 1.00 96.50 106 PHE A O 1
ATOM 867 N N . LEU A 1 107 ? 2.631 4.512 -8.192 1.00 97.44 107 LEU A N 1
ATOM 868 C CA . LEU A 1 107 ? 1.720 3.392 -7.942 1.00 97.44 107 LEU A CA 1
ATOM 869 C C . LEU A 1 107 ? 0.487 3.448 -8.853 1.00 97.44 107 LEU A C 1
ATOM 871 O O . LEU A 1 107 ? 0.068 2.408 -9.350 1.00 97.44 107 LEU A O 1
ATOM 875 N N . LYS A 1 108 ? -0.070 4.639 -9.117 1.00 97.06 108 LYS A N 1
ATOM 876 C CA . LYS A 1 108 ? -1.184 4.812 -10.067 1.00 97.06 108 LYS A CA 1
ATOM 877 C C . LYS A 1 108 ? -0.780 4.441 -11.489 1.00 97.06 108 LYS A C 1
ATOM 879 O O . LYS A 1 108 ? -1.511 3.703 -12.135 1.00 97.06 108 LYS A O 1
ATOM 884 N N . GLU A 1 109 ? 0.391 4.877 -11.951 1.00 97.12 109 GLU A N 1
ATOM 885 C CA . GLU A 1 109 ? 0.912 4.487 -13.271 1.00 97.12 109 GLU A CA 1
ATOM 886 C C . GLU A 1 109 ? 1.118 2.968 -13.389 1.00 97.12 109 GLU A C 1
ATOM 888 O O . GLU A 1 109 ? 0.831 2.375 -14.428 1.00 97.12 109 GLU A O 1
ATOM 893 N N . MET A 1 110 ? 1.600 2.314 -12.326 1.00 97.50 110 MET A N 1
ATOM 894 C CA . MET A 1 110 ? 1.694 0.852 -12.291 1.00 97.50 110 MET A CA 1
ATOM 895 C C . MET A 1 110 ? 0.308 0.202 -12.335 1.00 97.50 110 MET A C 1
ATOM 897 O O . MET A 1 110 ? 0.134 -0.826 -12.990 1.00 97.50 110 MET A O 1
ATOM 901 N N . ASP A 1 111 ? -0.677 0.790 -11.655 1.00 96.81 111 ASP A N 1
ATOM 902 C CA . ASP A 1 111 ? -2.027 0.240 -11.580 1.00 96.81 111 ASP A CA 1
ATOM 903 C C . ASP A 1 111 ? -2.838 0.413 -12.866 1.00 96.81 111 ASP A C 1
ATOM 905 O O . ASP A 1 111 ? -3.657 -0.444 -13.177 1.00 96.81 111 ASP A O 1
ATOM 909 N N . GLU A 1 112 ? -2.551 1.434 -13.679 1.00 96.25 112 GLU A N 1
ATOM 910 C CA . GLU A 1 112 ? -3.097 1.541 -15.043 1.00 96.25 112 GLU A CA 1
ATOM 911 C C . GLU A 1 112 ? -2.770 0.307 -15.901 1.00 96.25 112 GLU A C 1
ATOM 913 O O . GLU A 1 112 ? -3.489 -0.009 -16.850 1.00 96.25 112 GLU A O 1
ATOM 918 N N . VAL A 1 113 ? -1.694 -0.407 -15.555 1.00 95.00 113 VAL A N 1
ATOM 919 C CA . VAL A 1 113 ? -1.255 -1.634 -16.224 1.00 95.00 113 VAL A CA 1
ATOM 920 C C . VAL A 1 113 ? -1.697 -2.887 -15.466 1.00 95.00 113 VAL A C 1
ATOM 922 O O . VAL A 1 113 ? -2.146 -3.850 -16.088 1.00 95.00 113 VAL A O 1
ATOM 925 N N . LEU A 1 114 ? -1.527 -2.913 -14.139 1.00 93.75 114 LEU A N 1
ATOM 926 C CA . LEU A 1 114 ? -1.731 -4.114 -13.322 1.00 93.75 114 LEU A CA 1
ATOM 927 C C . LEU A 1 114 ? -3.169 -4.269 -12.802 1.00 93.75 114 LEU A C 1
ATOM 929 O O . LEU A 1 114 ? -3.632 -5.401 -12.682 1.00 93.75 114 LEU A O 1
ATOM 933 N N . GLY A 1 115 ? -3.865 -3.170 -12.500 1.00 94.00 115 GLY A N 1
ATOM 934 C CA . GLY A 1 115 ? -5.270 -3.141 -12.078 1.00 94.00 115 GLY A CA 1
ATOM 935 C C . GLY A 1 115 ? -5.583 -3.837 -10.749 1.00 94.00 115 GLY A C 1
ATOM 936 O O . GLY A 1 115 ? -6.687 -4.352 -10.577 1.00 94.00 115 GLY A O 1
ATOM 937 N N . VAL A 1 116 ? -4.620 -3.913 -9.829 1.00 93.56 116 VAL A N 1
ATOM 938 C CA . VAL A 1 116 ? -4.750 -4.634 -8.547 1.00 93.56 116 VAL A CA 1
ATOM 939 C C . VAL A 1 116 ? -4.369 -3.802 -7.322 1.00 93.56 116 VAL A C 1
ATOM 941 O O . VAL A 1 116 ? -4.758 -4.157 -6.213 1.00 93.56 116 VAL A O 1
ATOM 944 N N . ILE A 1 117 ? -3.625 -2.709 -7.489 1.00 95.31 117 ILE A N 1
ATOM 945 C CA . ILE A 1 117 ? -3.037 -1.914 -6.403 1.00 95.31 117 ILE A CA 1
ATOM 946 C C . ILE A 1 117 ? -4.110 -1.127 -5.649 1.00 95.31 117 ILE A C 1
ATOM 948 O O . ILE A 1 117 ? -4.050 -1.076 -4.427 1.00 95.31 117 ILE A O 1
ATOM 952 N N . PHE A 1 118 ? -5.093 -0.554 -6.350 1.00 93.06 118 PHE A N 1
ATOM 953 C CA . PHE A 1 118 ? -6.182 0.230 -5.743 1.00 93.06 118 PHE A CA 1
ATOM 954 C C . PHE A 1 118 ? -7.542 -0.487 -5.812 1.00 93.06 118 PHE A C 1
ATOM 956 O O . PHE A 1 118 ? -8.595 0.133 -5.683 1.00 93.06 118 PHE A O 1
ATOM 963 N N . ALA A 1 119 ? -7.539 -1.803 -6.043 1.00 87.31 119 ALA A N 1
ATOM 964 C CA . ALA A 1 119 ? -8.759 -2.579 -6.266 1.00 87.31 119 ALA A CA 1
ATOM 965 C C . ALA A 1 119 ? -9.651 -2.731 -5.015 1.00 87.31 119 ALA A C 1
ATOM 967 O O . ALA A 1 119 ? -10.829 -3.063 -5.156 1.00 87.31 119 ALA A O 1
ATOM 968 N N . ASP A 1 120 ? -9.116 -2.510 -3.810 1.00 79.50 120 ASP A N 1
ATOM 969 C CA . ASP A 1 120 ? -9.865 -2.541 -2.548 1.00 79.50 120 ASP A CA 1
ATOM 970 C C . ASP A 1 120 ? -10.376 -1.162 -2.101 1.00 79.50 120 ASP A C 1
ATOM 972 O O . ASP A 1 120 ? -11.054 -1.070 -1.073 1.00 79.50 120 ASP A O 1
ATOM 976 N N . GLU A 1 121 ? -10.106 -0.094 -2.862 1.00 74.12 121 GLU A N 1
ATOM 977 C CA . GLU A 1 121 ? -10.596 1.241 -2.526 1.00 74.12 121 GLU A CA 1
ATOM 978 C C . GLU A 1 121 ? -12.104 1.326 -2.755 1.00 74.12 121 GLU A C 1
ATOM 980 O O . GLU A 1 121 ? -12.602 1.433 -3.876 1.00 74.12 121 GLU A O 1
ATOM 985 N N . VAL A 1 122 ? -12.848 1.278 -1.654 1.00 67.62 122 VAL A N 1
ATOM 986 C CA . VAL A 1 122 ? -14.297 1.465 -1.634 1.00 67.62 122 VAL A CA 1
ATOM 987 C C . VAL A 1 122 ? -14.599 2.750 -0.876 1.00 67.62 122 VAL A C 1
ATOM 989 O O . VAL A 1 122 ? -14.082 2.958 0.222 1.00 67.62 122 VAL A O 1
ATOM 992 N N . GLU A 1 123 ? -15.468 3.598 -1.429 1.00 67.38 123 GLU A N 1
ATOM 993 C CA . GLU A 1 123 ? -16.029 4.716 -0.668 1.00 67.38 123 GLU A CA 1
ATOM 994 C C . GLU A 1 123 ? -16.789 4.179 0.551 1.00 67.38 123 GLU A C 1
ATOM 996 O O . GLU A 1 123 ? -17.643 3.290 0.441 1.00 67.38 123 GLU A O 1
ATOM 1001 N N . LEU A 1 124 ? -16.473 4.713 1.729 1.00 67.94 124 LEU A N 1
ATOM 1002 C CA . LEU A 1 124 ? -17.197 4.368 2.941 1.00 67.94 124 LEU A CA 1
ATOM 1003 C C . LEU A 1 124 ? -18.636 4.879 2.869 1.00 67.94 124 LEU A C 1
ATOM 1005 O O . LEU A 1 124 ? -18.905 6.012 2.477 1.00 67.94 124 LEU A O 1
ATOM 1009 N N . ASP A 1 125 ? -19.578 4.059 3.336 1.00 75.94 125 ASP A N 1
ATOM 1010 C CA . ASP A 1 125 ? -20.909 4.555 3.685 1.00 75.94 125 ASP A CA 1
ATOM 1011 C C . ASP A 1 125 ? -20.740 5.613 4.788 1.00 75.94 125 ASP A C 1
ATOM 1013 O O . ASP A 1 125 ? -20.097 5.345 5.806 1.00 75.94 125 ASP A O 1
ATOM 1017 N N . GLY A 1 126 ? -21.352 6.791 4.635 1.00 81.25 126 GLY A N 1
ATOM 1018 C CA . GLY A 1 126 ? -21.304 7.855 5.645 1.00 81.25 126 GLY A CA 1
ATOM 1019 C C . GLY A 1 126 ? -21.780 7.408 7.038 1.00 81.25 126 GLY A C 1
A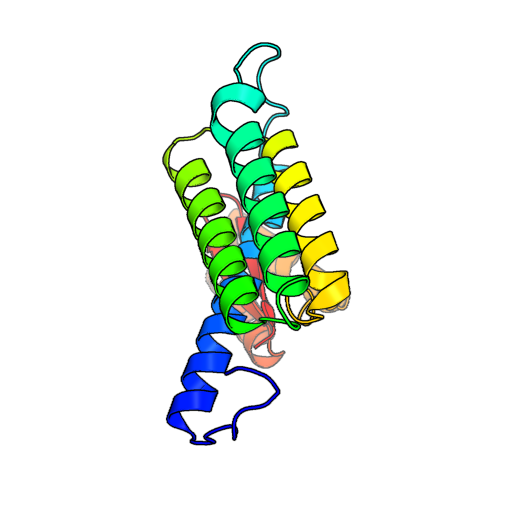TOM 1020 O O . GLY A 1 126 ? -21.423 8.011 8.050 1.00 81.25 126 GLY A O 1
ATOM 1021 N N . LYS A 1 127 ? -22.542 6.308 7.140 1.00 81.62 127 LYS A N 1
ATOM 1022 C CA . LYS A 1 127 ? -22.855 5.664 8.429 1.00 81.62 127 LYS A CA 1
ATOM 1023 C C . LYS A 1 127 ? -21.643 5.001 9.085 1.00 81.62 127 LYS A C 1
ATOM 1025 O O . LYS A 1 127 ? -21.559 5.000 10.310 1.00 81.62 127 LYS A O 1
ATOM 1030 N N . ILE A 1 128 ? -20.749 4.404 8.301 1.00 84.81 128 ILE A N 1
ATOM 1031 C CA . ILE A 1 128 ? -19.506 3.798 8.792 1.00 84.81 128 ILE A CA 1
ATOM 1032 C C . ILE A 1 128 ? -18.552 4.903 9.244 1.00 84.81 128 ILE A C 1
ATOM 1034 O O . ILE A 1 128 ? -18.040 4.821 10.355 1.00 84.81 128 ILE A O 1
ATOM 1038 N N . GLU A 1 129 ? -18.403 5.974 8.462 1.00 84.81 129 GLU A N 1
ATOM 1039 C CA . GLU A 1 129 ? -17.607 7.146 8.865 1.00 84.81 129 GLU A CA 1
ATOM 1040 C C . GLU A 1 129 ? -18.098 7.742 10.191 1.00 84.81 129 GLU A C 1
ATOM 1042 O O . GLU A 1 129 ? -17.306 8.013 11.093 1.00 84.81 129 GLU A O 1
ATOM 1047 N N . ALA A 1 130 ? -19.419 7.875 10.356 1.00 87.75 130 ALA A N 1
ATOM 1048 C CA . ALA A 1 130 ? -20.006 8.357 11.603 1.00 87.75 130 ALA A CA 1
ATOM 1049 C C . ALA A 1 130 ? -19.709 7.432 12.798 1.00 87.75 130 ALA A C 1
ATOM 1051 O O . ALA A 1 130 ? -19.486 7.921 13.904 1.00 87.75 130 ALA A O 1
ATOM 1052 N N . LEU A 1 131 ? -19.685 6.109 12.591 1.00 89.25 131 LEU A N 1
ATOM 1053 C CA . LEU A 1 131 ? -19.314 5.144 13.629 1.00 89.25 131 LEU A CA 1
ATOM 1054 C C . LEU A 1 131 ? -17.825 5.234 13.982 1.00 89.25 131 LEU A C 1
ATOM 1056 O O . LEU A 1 131 ? -17.493 5.227 15.165 1.00 89.25 131 LEU A O 1
ATOM 1060 N N . ILE A 1 132 ? -16.939 5.369 12.992 1.00 88.19 132 ILE A N 1
ATOM 1061 C CA . ILE A 1 132 ? -15.500 5.560 13.232 1.00 88.19 132 ILE A CA 1
ATOM 1062 C C . ILE A 1 132 ? -15.284 6.825 14.070 1.00 88.19 132 ILE A C 1
ATOM 1064 O O . ILE A 1 132 ? -14.654 6.763 15.124 1.00 88.19 132 ILE A O 1
ATOM 1068 N N . LYS A 1 133 ? -15.912 7.942 13.688 1.00 89.06 133 LYS A N 1
ATOM 1069 C CA . LYS A 1 133 ? -15.819 9.198 14.439 1.00 89.06 133 LYS A CA 1
ATOM 1070 C C . LYS A 1 133 ? -16.372 9.082 15.864 1.00 89.06 133 LYS A C 1
ATOM 1072 O O . LYS A 1 133 ? -15.733 9.527 16.814 1.00 89.06 133 LYS A O 1
ATOM 1077 N N . ALA A 1 134 ? -17.532 8.448 16.039 1.00 90.31 134 ALA A N 1
ATOM 1078 C CA . ALA A 1 134 ? -18.118 8.229 17.363 1.00 90.31 134 ALA A CA 1
ATOM 1079 C C . ALA A 1 134 ? -17.205 7.382 18.267 1.00 90.31 134 ALA A C 1
ATOM 1081 O O . ALA A 1 134 ? -17.129 7.614 19.474 1.00 90.31 134 ALA A O 1
ATOM 1082 N N . ARG A 1 135 ? -16.475 6.417 17.693 1.00 91.44 135 ARG A N 1
ATOM 1083 C CA . ARG A 1 135 ? -15.469 5.639 18.422 1.00 91.44 135 ARG A CA 1
ATOM 1084 C C . ARG A 1 135 ? -14.287 6.504 18.848 1.00 91.44 135 ARG A C 1
ATOM 1086 O O . ARG A 1 135 ? -13.833 6.376 19.983 1.00 91.44 135 ARG A O 1
ATOM 1093 N N . GLU A 1 136 ? -13.780 7.360 17.966 1.00 88.88 136 GLU A N 1
ATOM 1094 C CA . GLU A 1 136 ? -12.681 8.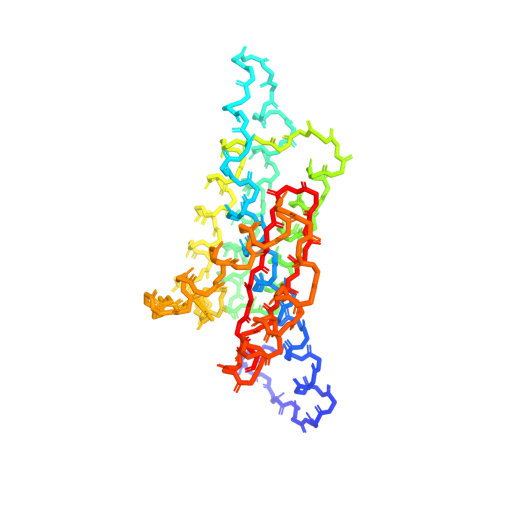277 18.293 1.00 88.88 136 GLU A CA 1
ATOM 1095 C C . GLU A 1 136 ? -13.066 9.230 19.429 1.00 88.88 136 GLU A C 1
ATOM 1097 O O . GLU A 1 136 ? -12.295 9.409 20.374 1.00 88.88 136 GLU A O 1
ATOM 1102 N N . GLU A 1 137 ? -14.295 9.750 19.412 1.00 90.12 137 GLU A N 1
ATOM 1103 C CA . GLU A 1 137 ? -14.856 10.558 20.499 1.00 90.12 137 GLU A CA 1
ATOM 1104 C C . GLU A 1 137 ? -14.970 9.757 21.813 1.00 90.12 137 GLU A C 1
ATOM 1106 O O . GLU A 1 137 ? -14.591 10.253 22.882 1.00 90.12 137 GLU A O 1
ATOM 1111 N N . ALA A 1 138 ? -15.417 8.498 21.752 1.00 91.19 138 ALA A N 1
ATOM 1112 C CA . ALA A 1 138 ? -15.467 7.603 22.912 1.00 91.19 138 ALA A CA 1
ATOM 1113 C C . ALA A 1 138 ? -14.063 7.340 23.494 1.00 91.19 138 ALA A C 1
ATOM 1115 O O . ALA A 1 138 ? -13.852 7.458 24.702 1.00 91.19 138 ALA A O 1
ATOM 1116 N N . ARG A 1 139 ? -13.054 7.084 22.649 1.00 87.94 139 ARG A N 1
ATOM 1117 C CA . ARG A 1 139 ? -11.656 6.940 23.096 1.00 87.94 139 ARG A CA 1
ATOM 1118 C C . ARG A 1 139 ? -11.111 8.22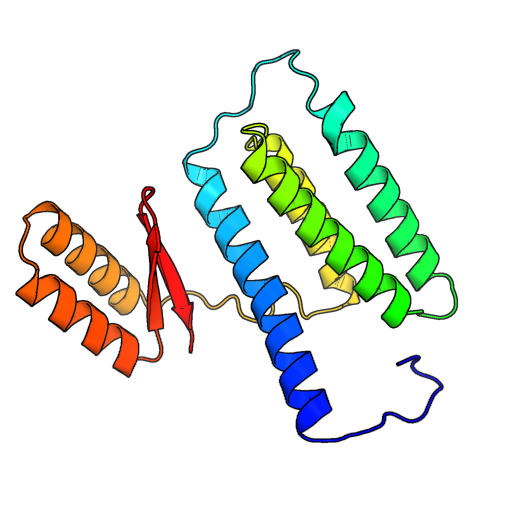4 23.716 1.00 87.94 139 ARG A C 1
ATOM 1120 O O . ARG A 1 139 ? -10.492 8.162 24.778 1.00 87.94 139 ARG A O 1
ATOM 1127 N N . ALA A 1 140 ? -11.355 9.378 23.095 1.00 88.06 140 ALA A N 1
ATOM 1128 C CA . ALA A 1 140 ? -10.902 10.677 23.596 1.00 88.06 140 ALA A CA 1
ATOM 1129 C C . ALA A 1 140 ? -11.520 11.018 24.965 1.00 88.06 140 ALA A C 1
ATOM 1131 O O . ALA A 1 140 ? -10.853 11.575 25.839 1.00 88.06 140 ALA A O 1
ATOM 1132 N N . SER A 1 141 ? -12.777 10.623 25.178 1.00 93.00 141 SER A N 1
ATOM 1133 C CA . SER A 1 141 ? -13.497 10.762 26.450 1.00 93.00 141 SER A CA 1
ATOM 1134 C C . SER A 1 141 ? -13.216 9.641 27.463 1.00 93.00 141 SER A C 1
ATOM 1136 O O . SER A 1 141 ? -13.721 9.701 28.584 1.00 93.00 141 SER A O 1
ATOM 1138 N N . LYS A 1 142 ? -12.349 8.674 27.122 1.00 93.44 142 LYS A N 1
ATOM 1139 C CA . LYS A 1 142 ? -11.997 7.486 27.927 1.00 93.44 142 LYS A CA 1
ATOM 1140 C C . LYS A 1 142 ? -13.176 6.543 28.209 1.00 93.44 142 LYS A C 1
ATOM 1142 O O . LYS A 1 142 ? -13.124 5.763 29.161 1.00 93.44 142 LYS A O 1
ATOM 1147 N N . ASP A 1 143 ? -14.210 6.583 27.376 1.00 94.06 143 ASP A N 1
ATOM 1148 C CA . ASP A 1 143 ? -15.303 5.613 27.372 1.00 94.06 143 ASP A CA 1
ATOM 1149 C C . ASP A 1 143 ? -14.897 4.374 26.555 1.00 94.06 143 ASP A C 1
ATOM 1151 O O . ASP A 1 143 ? -15.208 4.216 25.370 1.00 94.06 143 ASP A O 1
ATOM 1155 N N . PHE A 1 144 ? -14.117 3.500 27.194 1.00 90.81 144 PHE A N 1
ATOM 1156 C CA . PHE A 1 144 ? -13.598 2.293 26.550 1.00 90.81 144 PHE A CA 1
ATOM 1157 C C . PHE A 1 144 ? -14.698 1.276 26.228 1.00 90.81 144 PHE A C 1
ATOM 1159 O O . PHE A 1 144 ? -14.602 0.590 25.215 1.00 90.81 144 PHE A O 1
ATOM 1166 N N . GLU A 1 145 ? -15.765 1.221 27.030 1.00 94.94 145 GLU A N 1
ATOM 1167 C CA . GLU A 1 145 ? -16.890 0.308 26.807 1.00 94.94 145 GLU A CA 1
ATOM 1168 C C . GLU A 1 145 ? -17.667 0.690 25.540 1.00 94.94 145 GLU A C 1
ATOM 1170 O O . GLU A 1 145 ? -17.933 -0.164 24.688 1.00 94.94 145 GLU A O 1
ATOM 1175 N N . ALA A 1 146 ? -17.970 1.981 25.358 1.00 92.31 146 ALA A N 1
ATOM 1176 C CA . ALA A 1 146 ? -18.592 2.462 24.129 1.00 92.31 146 ALA A CA 1
ATOM 1177 C C . ALA A 1 146 ? -17.672 2.276 22.912 1.00 92.31 146 ALA A C 1
ATOM 1179 O O . ALA A 1 146 ? -18.132 1.834 21.858 1.00 92.31 146 ALA A O 1
ATOM 1180 N N . SER A 1 147 ? -16.372 2.555 23.059 1.00 91.50 147 SER A N 1
ATOM 1181 C CA . SER A 1 147 ? -15.378 2.345 21.998 1.00 91.50 147 SER A CA 1
ATOM 1182 C C . SER A 1 147 ? -15.315 0.881 21.543 1.00 91.50 147 SER A C 1
ATOM 1184 O O . SER A 1 147 ? -15.324 0.611 20.339 1.00 91.50 147 SER A O 1
ATOM 1186 N N . ASP A 1 148 ? -15.260 -0.067 22.481 1.00 92.31 148 ASP A N 1
ATOM 1187 C CA . ASP A 1 148 ? -15.205 -1.500 22.173 1.00 92.31 148 ASP A CA 1
ATOM 1188 C C . ASP A 1 148 ? -16.490 -1.975 21.491 1.00 92.31 148 ASP A C 1
ATOM 1190 O O . ASP A 1 148 ? -16.432 -2.676 20.481 1.00 92.31 148 ASP A O 1
ATOM 1194 N N . LYS A 1 149 ? -17.653 -1.511 21.960 1.00 94.94 149 LYS A N 1
ATOM 1195 C CA . LYS A 1 149 ? -18.936 -1.833 21.330 1.00 94.94 149 LYS A CA 1
ATOM 1196 C C . LYS A 1 149 ? -19.003 -1.358 19.877 1.00 94.94 149 LYS A C 1
ATOM 1198 O O . LYS A 1 149 ? -19.464 -2.099 19.009 1.00 94.94 149 LYS A O 1
ATOM 1203 N N . ILE A 1 150 ? -18.538 -0.137 19.603 1.00 93.19 150 ILE A N 1
ATOM 1204 C CA . ILE A 1 150 ? -18.512 0.403 18.239 1.00 93.19 150 ILE A CA 1
ATOM 1205 C C . ILE A 1 150 ? -17.519 -0.374 17.367 1.00 93.19 150 ILE A C 1
ATOM 1207 O O . ILE A 1 150 ? -17.842 -0.671 16.218 1.00 93.19 150 ILE A O 1
ATOM 1211 N N . ARG A 1 151 ? -16.348 -0.759 17.901 1.00 92.44 151 ARG A N 1
ATOM 1212 C CA . ARG A 1 151 ? -15.381 -1.610 17.183 1.00 92.44 151 ARG A CA 1
ATOM 1213 C C . ARG A 1 151 ? -16.012 -2.940 16.772 1.00 92.44 151 ARG A C 1
ATOM 1215 O O . ARG A 1 151 ? -15.889 -3.332 15.617 1.00 92.44 151 ARG A O 1
ATOM 1222 N N . ASP A 1 152 ? -16.713 -3.608 17.680 1.00 93.38 152 ASP A N 1
ATOM 1223 C CA . ASP A 1 152 ? -17.340 -4.900 17.390 1.00 93.38 152 ASP A CA 1
ATOM 1224 C C . ASP A 1 152 ? -18.470 -4.770 16.356 1.00 93.38 152 ASP A C 1
ATOM 1226 O O . ASP A 1 152 ? -18.659 -5.646 15.510 1.00 93.38 152 ASP A O 1
ATOM 1230 N N . ASP A 1 153 ? -19.228 -3.673 16.397 1.00 92.06 153 ASP A N 1
ATOM 1231 C CA . ASP A 1 153 ? -20.281 -3.399 15.418 1.00 92.06 153 ASP A CA 1
ATOM 1232 C C . ASP A 1 153 ? -19.723 -3.037 14.035 1.00 92.06 153 ASP A C 1
ATOM 1234 O O . ASP A 1 153 ? -20.325 -3.408 13.024 1.00 92.06 153 ASP A O 1
ATOM 1238 N N . LEU A 1 154 ? -18.570 -2.365 13.976 1.00 91.50 154 LEU A N 1
ATOM 1239 C CA . LEU A 1 154 ? -17.816 -2.147 12.741 1.00 91.50 154 LEU A CA 1
ATOM 1240 C C . LEU A 1 154 ? -17.278 -3.469 12.184 1.00 91.50 154 LEU A C 1
ATOM 1242 O O . LEU A 1 154 ? -17.488 -3.756 11.006 1.00 91.50 154 LEU A O 1
ATOM 1246 N N . LEU A 1 155 ? -16.725 -4.335 13.035 1.00 92.00 155 LEU A N 1
ATOM 1247 C CA . LEU A 1 155 ? -16.220 -5.642 12.616 1.00 92.00 155 LEU A CA 1
ATOM 1248 C C . LEU A 1 155 ? -17.335 -6.528 12.043 1.00 92.00 155 LEU A C 1
ATOM 1250 O O . LEU A 1 155 ? -17.171 -7.133 10.987 1.00 92.00 155 LEU A O 1
ATOM 1254 N N . LYS A 1 156 ? -18.525 -6.534 12.662 1.00 90.94 156 LYS A N 1
ATOM 1255 C CA . LYS A 1 156 ? -19.717 -7.223 12.118 1.00 90.94 156 LYS A CA 1
ATOM 1256 C C . LYS A 1 156 ? -20.170 -6.679 10.761 1.00 90.94 156 LYS A C 1
ATOM 1258 O O . LYS A 1 156 ? -20.884 -7.371 10.039 1.00 90.94 156 LYS A O 1
ATOM 1263 N N . LYS A 1 157 ? -19.811 -5.437 10.431 1.00 87.81 157 LYS A N 1
ATOM 1264 C CA . LYS A 1 157 ? -20.070 -4.805 9.129 1.00 87.81 157 LYS A CA 1
ATOM 1265 C C . LYS A 1 157 ? -18.937 -5.045 8.125 1.00 87.81 157 LYS A C 1
ATOM 1267 O O . LYS A 1 157 ? -18.995 -4.483 7.034 1.00 87.81 157 LYS A O 1
ATOM 1272 N N . GLY A 1 158 ? -17.951 -5.874 8.477 1.00 87.50 158 GLY A N 1
ATOM 1273 C CA . GLY A 1 158 ? -16.777 -6.149 7.656 1.00 87.50 158 GLY A CA 1
ATOM 1274 C C . GLY A 1 158 ? -15.781 -4.995 7.658 1.00 87.50 158 GLY A C 1
ATOM 1275 O O . GLY A 1 158 ? -15.143 -4.766 6.645 1.00 87.50 158 GLY A O 1
ATOM 1276 N N . ILE A 1 159 ? -15.696 -4.217 8.742 1.00 87.75 159 ILE A N 1
ATOM 1277 C CA . ILE A 1 159 ? -14.725 -3.128 8.895 1.00 87.75 159 ILE A CA 1
ATOM 1278 C C . ILE A 1 159 ? -13.833 -3.432 10.093 1.00 87.75 159 ILE A C 1
ATOM 1280 O O . ILE A 1 159 ? -14.276 -3.397 11.240 1.00 87.75 159 ILE A O 1
ATOM 1284 N N . GLU A 1 160 ? -12.569 -3.720 9.821 1.00 89.56 160 GLU A N 1
ATOM 1285 C CA . GLU A 1 160 ? -11.533 -3.859 10.832 1.00 89.56 160 GLU A CA 1
ATOM 1286 C C . GLU A 1 160 ? -10.855 -2.505 11.066 1.00 89.56 160 GLU A C 1
ATOM 1288 O O . GLU A 1 160 ? -10.617 -1.744 10.126 1.00 89.56 160 GLU A O 1
ATOM 1293 N N . LEU A 1 161 ? -10.579 -2.193 12.332 1.00 87.69 161 LEU A N 1
ATOM 1294 C CA . LEU A 1 161 ? -9.908 -0.965 12.743 1.00 87.69 161 LEU A CA 1
ATOM 1295 C C . LEU A 1 161 ? -8.540 -1.289 13.336 1.00 87.69 161 LEU A C 1
ATOM 1297 O O . LEU A 1 161 ? -8.437 -2.124 14.236 1.00 87.69 161 LEU A O 1
ATOM 1301 N N . GLU A 1 162 ? -7.527 -0.560 12.893 1.00 84.81 162 GLU A N 1
ATOM 1302 C CA . GLU A 1 162 ? -6.170 -0.581 13.417 1.00 84.81 162 GLU A CA 1
ATOM 1303 C C . GLU A 1 162 ? -5.876 0.764 14.091 1.00 84.81 162 GLU A C 1
ATOM 1305 O O . GLU A 1 162 ? -5.914 1.826 13.469 1.00 84.81 162 GLU A O 1
ATOM 1310 N N . ASP A 1 163 ? -5.624 0.727 15.400 1.00 80.56 163 ASP A N 1
ATOM 1311 C CA . ASP A 1 163 ? -5.250 1.921 16.153 1.00 80.56 163 ASP A CA 1
ATOM 1312 C C . ASP A 1 163 ? -3.757 2.201 15.969 1.00 80.56 163 ASP A C 1
ATOM 1314 O O . ASP A 1 163 ? -2.914 1.386 16.349 1.00 80.56 163 ASP A O 1
ATOM 1318 N N . THR A 1 164 ? -3.431 3.393 15.486 1.00 76.25 164 THR A N 1
ATOM 1319 C CA . THR A 1 164 ? -2.062 3.915 15.452 1.00 76.25 164 THR A CA 1
ATOM 1320 C C . THR A 1 164 ? -1.928 5.088 16.433 1.00 76.25 164 THR A C 1
ATOM 1322 O O . THR A 1 164 ? -2.940 5.659 16.854 1.00 76.25 164 THR A O 1
ATOM 1325 N N . PRO A 1 165 ? -0.703 5.495 16.827 1.00 69.56 165 PRO A N 1
ATOM 1326 C CA . PRO A 1 165 ? -0.496 6.708 17.630 1.00 69.56 165 PRO A CA 1
ATOM 1327 C C . PRO A 1 165 ? -1.099 7.979 17.011 1.00 69.56 165 PRO A C 1
ATOM 1329 O O . PRO A 1 165 ? -1.388 8.933 17.729 1.00 69.56 165 PRO A O 1
ATOM 1332 N N . ASN A 1 166 ? -1.310 7.942 15.698 1.00 65.88 166 ASN A N 1
ATOM 1333 C CA . ASN A 1 166 ? -1.667 9.056 14.835 1.00 65.88 166 ASN A CA 1
ATOM 1334 C C . ASN A 1 166 ? -3.162 9.049 14.455 1.00 65.88 166 ASN A C 1
ATOM 1336 O O . ASN A 1 166 ? -3.669 9.961 13.815 1.00 65.88 166 ASN A O 1
ATOM 1340 N N . GLY A 1 167 ? -3.908 8.021 14.872 1.00 75.19 167 GLY A N 1
ATOM 1341 C CA . GLY A 1 167 ? -5.339 7.888 14.598 1.00 75.19 167 GLY A CA 1
ATOM 1342 C C . GLY A 1 167 ? -5.737 6.472 14.202 1.00 75.19 167 GLY A C 1
ATOM 1343 O O . GLY A 1 167 ? -4.961 5.522 14.343 1.00 75.19 167 GLY A O 1
ATOM 1344 N N . THR A 1 168 ? -6.973 6.321 13.735 1.00 82.44 168 THR A N 1
ATOM 1345 C CA . THR A 1 168 ? -7.533 5.012 13.385 1.00 82.44 168 THR A CA 1
ATOM 1346 C C . THR A 1 168 ? -7.428 4.766 11.883 1.00 82.44 168 THR A C 1
ATOM 1348 O O . THR A 1 168 ? -8.061 5.464 11.092 1.00 82.44 168 THR A O 1
ATOM 1351 N N . ILE A 1 169 ? -6.692 3.730 11.487 1.00 84.25 169 ILE A N 1
ATOM 1352 C CA . ILE A 1 169 ? -6.730 3.190 10.125 1.00 84.25 169 ILE A CA 1
ATOM 1353 C C . ILE A 1 169 ? -7.853 2.156 10.073 1.00 84.25 169 ILE A C 1
ATOM 1355 O O . ILE A 1 169 ? -8.096 1.437 11.040 1.00 84.25 169 ILE A O 1
ATOM 1359 N N . TRP A 1 170 ? -8.572 2.076 8.960 1.00 86.00 170 TRP A N 1
ATOM 1360 C CA . TRP A 1 170 ? -9.622 1.079 8.780 1.00 86.00 170 TRP A CA 1
ATOM 1361 C C . TRP A 1 170 ? -9.408 0.300 7.488 1.00 86.00 170 TRP A C 1
ATOM 1363 O O . TRP A 1 170 ? -8.813 0.800 6.529 1.00 86.00 170 TRP A O 1
ATOM 1373 N N . LYS A 1 171 ? -9.910 -0.933 7.466 1.00 83.38 171 LYS A N 1
ATOM 1374 C CA . LYS A 1 171 ? -9.938 -1.770 6.271 1.00 83.38 171 LYS A CA 1
ATOM 1375 C C . LYS A 1 171 ? -11.188 -2.613 6.209 1.00 83.38 171 LYS A C 1
ATOM 1377 O O . LYS A 1 171 ? -11.780 -2.938 7.236 1.00 83.38 171 LYS A O 1
ATOM 1382 N N . LYS A 1 172 ? -11.592 -2.963 4.995 1.00 81.12 172 LYS A N 1
ATOM 1383 C CA . LYS A 1 172 ? -12.708 -3.875 4.784 1.00 81.12 172 LYS A CA 1
ATOM 1384 C C . LYS A 1 172 ? -12.207 -5.321 4.849 1.00 81.12 172 LYS A C 1
ATOM 1386 O O . LYS A 1 172 ? -11.188 -5.623 4.235 1.00 81.12 172 LYS A O 1
ATOM 1391 N N . V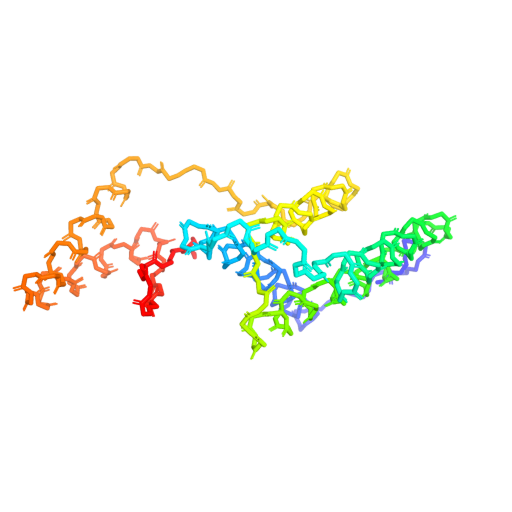AL A 1 173 ? -12.912 -6.182 5.581 1.00 78.50 173 VAL A N 1
ATOM 1392 C CA . VAL A 1 173 ? -12.604 -7.615 5.765 1.00 78.50 173 VAL A CA 1
ATOM 1393 C C . VAL A 1 173 ? -13.752 -8.512 5.327 1.00 78.50 173 VAL A C 1
ATOM 1395 O O . VAL A 1 173 ? -14.922 -8.060 5.388 1.00 78.50 173 VAL A O 1
#